Protein AF-A0A947T3H4-F1 (afdb_monomer_lite)

Foldseek 3Di:
DDDLLVLLVCVVVVNDDPVSVVVNVVVCVVDPVSVVSSVVVVVVVVVVVPDDDDDDPPPPDDD

Structure (mmCIF, N/CA/C/O backbone):
data_AF-A0A947T3H4-F1
#
_entry.id   AF-A0A947T3H4-F1
#
loop_
_atom_site.group_PDB
_atom_site.id
_atom_site.type_symbol
_atom_site.label_atom_id
_atom_site.label_alt_id
_atom_site.label_comp_id
_atom_site.label_asym_id
_atom_site.label_entity_id
_atom_site.label_seq_id
_atom_site.pdbx_PDB_ins_code
_atom_site.Cartn_x
_atom_site.Cartn_y
_atom_site.Cartn_z
_atom_site.occupancy
_atom_site.B_iso_or_equiv
_atom_site.auth_seq_id
_atom_site.auth_comp_id
_atom_site.auth_asym_id
_atom_site.auth_atom_id
_atom_site.pdbx_PDB_model_num
ATOM 1 N N . MET A 1 1 ? 17.770 -7.273 -0.609 1.00 41.44 1 MET A N 1
ATOM 2 C CA . MET A 1 1 ? 16.832 -8.173 -1.311 1.00 41.44 1 MET A CA 1
ATOM 3 C C . MET A 1 1 ? 15.453 -7.667 -0.969 1.00 41.44 1 MET A C 1
ATOM 5 O O . MET A 1 1 ? 15.025 -7.876 0.154 1.00 41.44 1 MET A O 1
ATOM 9 N N . ASN A 1 2 ? 14.863 -6.8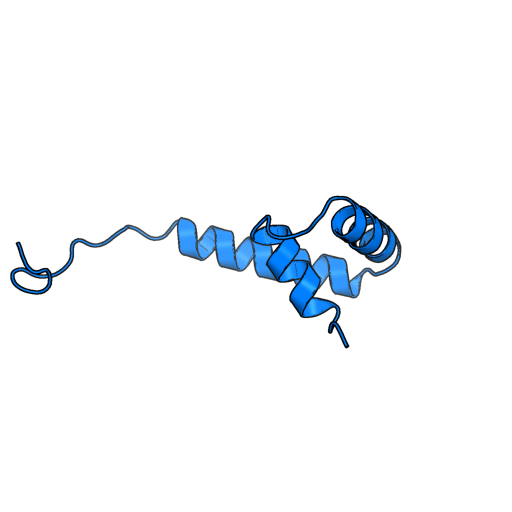83 -1.867 1.00 49.16 2 ASN A N 1
ATOM 10 C CA . ASN A 1 2 ? 13.569 -6.254 -1.633 1.00 49.16 2 ASN A CA 1
ATOM 11 C C . ASN A 1 2 ? 12.508 -7.353 -1.705 1.00 49.16 2 ASN A C 1
ATOM 13 O O . ASN A 1 2 ? 12.361 -7.983 -2.756 1.00 49.16 2 ASN A O 1
ATOM 17 N N . HIS A 1 3 ? 11.846 -7.653 -0.589 1.00 56.47 3 HIS A N 1
ATOM 18 C CA . HIS A 1 3 ? 10.678 -8.519 -0.636 1.00 56.47 3 HIS A CA 1
ATOM 19 C C . HIS A 1 3 ? 9.580 -7.750 -1.392 1.00 56.47 3 HIS A C 1
ATOM 21 O O . HIS A 1 3 ? 9.397 -6.563 -1.127 1.00 56.47 3 HIS A O 1
ATOM 27 N N . PRO A 1 4 ? 8.845 -8.372 -2.330 1.00 61.28 4 PRO A N 1
ATOM 28 C CA . PRO A 1 4 ? 7.824 -7.673 -3.115 1.00 61.28 4 PRO A CA 1
ATOM 29 C C . PRO A 1 4 ? 6.758 -6.967 -2.256 1.00 61.28 4 PRO A C 1
ATOM 31 O O . PRO A 1 4 ? 6.243 -5.942 -2.684 1.00 61.28 4 PRO A O 1
ATOM 34 N N . GLY A 1 5 ? 6.492 -7.443 -1.032 1.00 62.38 5 GLY A N 1
ATOM 35 C CA . GLY A 1 5 ? 5.572 -6.792 -0.089 1.00 62.38 5 GLY A CA 1
ATOM 36 C C . GLY A 1 5 ? 6.025 -5.405 0.394 1.00 62.38 5 GLY A C 1
ATOM 37 O O . GLY A 1 5 ? 5.197 -4.502 0.506 1.00 62.38 5 GLY A O 1
ATOM 38 N N . ASP A 1 6 ? 7.330 -5.184 0.595 1.00 72.12 6 ASP A N 1
ATOM 39 C CA . ASP A 1 6 ? 7.852 -3.893 1.079 1.00 72.12 6 ASP A CA 1
ATOM 40 C C . ASP A 1 6 ? 7.641 -2.781 0.035 1.00 72.12 6 ASP A C 1
ATOM 42 O O . ASP A 1 6 ? 7.301 -1.646 0.373 1.00 72.12 6 ASP A O 1
ATOM 46 N N . LEU A 1 7 ? 7.749 -3.127 -1.254 1.00 82.94 7 LEU A N 1
ATOM 47 C CA . LEU A 1 7 ? 7.485 -2.210 -2.365 1.00 82.94 7 LEU A CA 1
ATOM 48 C C . LEU A 1 7 ? 6.004 -1.841 -2.499 1.00 82.94 7 LEU A C 1
ATOM 50 O O . LEU A 1 7 ? 5.696 -0.712 -2.873 1.00 82.94 7 LEU A O 1
ATOM 54 N N . LEU A 1 8 ? 5.080 -2.757 -2.190 1.00 87.56 8 LEU A N 1
ATOM 55 C CA . LEU A 1 8 ? 3.643 -2.460 -2.227 1.00 87.56 8 LEU A CA 1
ATOM 56 C C . LEU A 1 8 ? 3.249 -1.467 -1.128 1.00 87.56 8 LEU A C 1
ATOM 58 O O . LEU A 1 8 ? 2.465 -0.554 -1.386 1.00 87.56 8 LEU A O 1
ATOM 62 N N . SER A 1 9 ? 3.817 -1.600 0.076 1.00 87.19 9 SER A N 1
ATOM 63 C CA . SER A 1 9 ? 3.601 -0.614 1.142 1.00 87.19 9 SER A CA 1
ATOM 64 C C . SER A 1 9 ? 4.207 0.738 0.772 1.00 87.19 9 SER A C 1
ATOM 66 O O . SER A 1 9 ? 3.502 1.745 0.805 1.00 87.19 9 SER A O 1
ATOM 68 N N . ALA A 1 10 ? 5.466 0.758 0.323 1.00 90.81 10 ALA A N 1
ATOM 69 C CA . ALA A 1 10 ? 6.139 1.986 -0.099 1.00 90.81 10 ALA A CA 1
ATOM 70 C C . ALA A 1 10 ? 5.406 2.690 -1.260 1.00 90.81 10 ALA A C 1
ATOM 72 O O . ALA A 1 10 ? 5.349 3.921 -1.304 1.00 90.81 10 ALA A O 1
ATOM 73 N N . LEU A 1 11 ? 4.770 1.932 -2.167 1.00 92.44 11 LEU A N 1
ATOM 74 C CA . LEU A 1 11 ? 3.890 2.485 -3.202 1.00 92.44 11 LEU A CA 1
ATOM 75 C C . LEU A 1 11 ? 2.685 3.221 -2.587 1.00 92.44 11 LEU A C 1
ATOM 77 O O . LEU A 1 11 ? 2.372 4.334 -3.004 1.00 92.44 11 LEU A O 1
ATOM 81 N N . LEU A 1 12 ? 2.015 2.630 -1.590 1.00 92.25 12 LEU A N 1
ATOM 82 C CA . LEU A 1 12 ? 0.865 3.237 -0.894 1.00 92.25 12 LEU A CA 1
ATOM 83 C C . LEU A 1 12 ? 1.244 4.420 0.012 1.00 92.25 12 LEU A C 1
ATOM 85 O O . LEU A 1 12 ? 0.385 5.252 0.351 1.00 92.25 12 LEU A O 1
ATOM 89 N N . ASP A 1 13 ? 2.500 4.476 0.440 1.00 92.25 13 ASP A N 1
ATOM 90 C CA . ASP A 1 13 ? 3.074 5.573 1.215 1.00 92.25 13 ASP A CA 1
ATOM 91 C C . ASP A 1 13 ? 3.651 6.693 0.336 1.00 92.25 13 ASP A C 1
ATOM 93 O O . ASP A 1 13 ? 3.839 7.807 0.822 1.00 92.25 13 ASP A O 1
ATOM 97 N N . GLY A 1 14 ? 3.798 6.461 -0.974 1.00 93.50 14 GLY A N 1
ATOM 98 C CA . GLY A 1 14 ? 4.318 7.450 -1.923 1.00 93.50 14 GLY A CA 1
ATOM 99 C C . GLY A 1 14 ? 5.834 7.631 -1.834 1.00 93.50 14 GLY A C 1
ATOM 100 O O . GLY A 1 14 ? 6.345 8.692 -2.185 1.00 93.50 14 GLY A O 1
ATOM 101 N N . GLU A 1 15 ? 6.542 6.611 -1.351 1.00 95.38 15 GLU A N 1
ATOM 102 C CA . GLU A 1 15 ? 7.986 6.641 -1.084 1.00 95.38 15 GLU A CA 1
ATOM 103 C C . GLU A 1 15 ? 8.825 6.065 -2.234 1.00 95.38 15 GLU A C 1
ATOM 105 O O . GLU A 1 15 ? 10.052 6.101 -2.182 1.00 95.38 15 GLU A O 1
ATOM 110 N N . LEU A 1 16 ? 8.177 5.546 -3.282 1.00 93.62 16 LEU A N 1
ATOM 111 C CA . LEU A 1 16 ? 8.860 4.984 -4.444 1.00 93.62 16 LEU A CA 1
ATOM 112 C C . LEU A 1 16 ? 9.346 6.055 -5.421 1.00 93.62 16 LEU A C 1
ATOM 114 O O . LEU A 1 16 ? 8.661 7.038 -5.719 1.00 93.62 16 LEU A O 1
ATOM 118 N N . THR A 1 17 ? 10.509 5.799 -6.006 1.00 93.62 17 THR A N 1
ATOM 119 C CA . THR A 1 17 ? 11.012 6.524 -7.174 1.00 93.62 17 THR A CA 1
ATOM 120 C C . THR A 1 17 ? 10.202 6.185 -8.437 1.00 93.62 17 THR A C 1
ATOM 122 O O . THR A 1 17 ? 9.557 5.135 -8.505 1.00 93.62 17 THR A O 1
ATOM 125 N N . PRO A 1 18 ? 10.246 7.020 -9.496 1.00 93.81 18 PRO A N 1
ATOM 126 C CA . PRO A 1 18 ? 9.556 6.725 -10.757 1.00 93.81 18 PRO A CA 1
ATOM 127 C C . PRO A 1 18 ? 9.957 5.383 -11.390 1.00 93.81 18 PRO A C 1
ATOM 129 O O . PRO A 1 18 ? 9.128 4.707 -11.997 1.00 93.81 18 PRO A O 1
ATOM 132 N N . GLU A 1 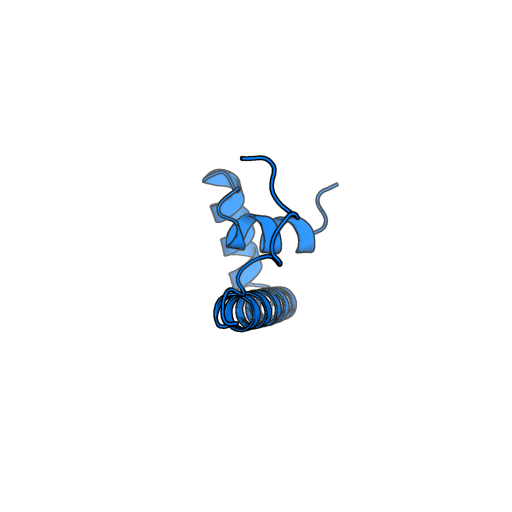19 ? 11.221 4.992 -11.232 1.00 92.25 19 GLU A N 1
ATOM 133 C CA . GLU A 1 19 ? 11.771 3.727 -11.728 1.00 92.25 19 GLU A CA 1
ATOM 134 C C . GLU A 1 19 ? 11.162 2.530 -10.984 1.00 92.25 19 GLU A C 1
ATOM 136 O O . GLU A 1 19 ? 10.724 1.560 -11.605 1.00 92.25 19 GLU A O 1
ATOM 141 N N . GLU A 1 20 ? 11.050 2.626 -9.658 1.00 92.06 20 GLU A N 1
ATOM 142 C CA . GLU A 1 20 ? 10.416 1.602 -8.824 1.00 92.06 20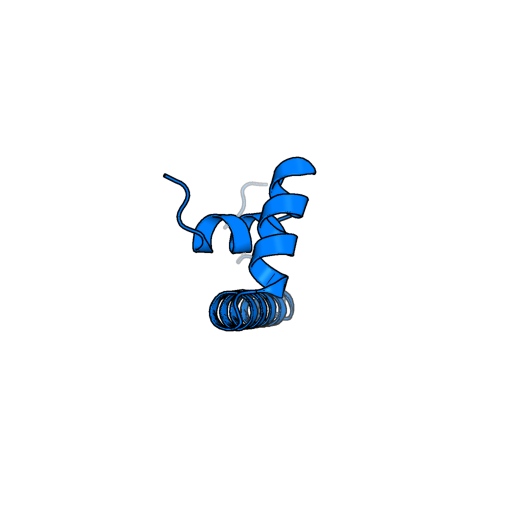 GLU A CA 1
ATOM 143 C C . GLU A 1 20 ? 8.910 1.501 -9.081 1.00 92.06 20 GLU A C 1
ATOM 145 O O . GLU A 1 20 ? 8.380 0.393 -9.150 1.00 92.06 20 GLU A O 1
ATOM 150 N N . ILE A 1 21 ? 8.224 2.630 -9.295 1.00 93.50 21 ILE A N 1
ATOM 151 C CA . ILE A 1 21 ? 6.803 2.638 -9.676 1.00 93.50 21 ILE A CA 1
ATOM 152 C C . ILE A 1 21 ? 6.598 1.861 -10.980 1.00 93.50 21 ILE A C 1
ATOM 154 O O . ILE A 1 21 ? 5.664 1.062 -11.071 1.00 93.50 21 ILE A O 1
ATOM 158 N N . GLY A 1 22 ? 7.471 2.058 -11.973 1.00 93.00 22 GLY A N 1
ATOM 159 C CA . GLY A 1 22 ? 7.430 1.313 -13.232 1.00 93.00 22 GLY A CA 1
ATOM 160 C C . GLY A 1 22 ? 7.570 -0.196 -13.022 1.00 93.00 22 GLY A C 1
ATOM 161 O O . GLY A 1 22 ? 6.723 -0.961 -13.482 1.00 93.00 22 GLY A O 1
ATOM 162 N N . ALA A 1 23 ? 8.584 -0.618 -12.262 1.00 90.94 23 ALA A N 1
ATOM 163 C CA . ALA A 1 23 ? 8.837 -2.032 -11.979 1.00 90.94 23 ALA A CA 1
ATOM 164 C C . ALA A 1 23 ? 7.690 -2.700 -11.197 1.00 90.94 23 ALA A C 1
ATOM 166 O O . ALA A 1 23 ? 7.292 -3.827 -11.501 1.00 90.94 23 ALA A O 1
ATOM 167 N N . VAL A 1 24 ? 7.128 -2.006 -10.203 1.00 91.81 24 VAL A N 1
ATOM 168 C CA . VAL A 1 24 ? 5.978 -2.506 -9.437 1.00 91.81 24 VAL A CA 1
ATOM 169 C C . VAL A 1 24 ? 4.732 -2.583 -10.316 1.00 91.81 24 VAL A C 1
ATOM 171 O O . VAL A 1 24 ? 4.007 -3.571 -10.237 1.00 91.81 24 VAL A O 1
ATOM 174 N N . SER A 1 25 ? 4.496 -1.598 -11.184 1.00 92.19 25 SER A N 1
ATOM 175 C CA . SER A 1 25 ? 3.341 -1.599 -12.093 1.00 92.19 25 SER A CA 1
ATOM 176 C C . SER A 1 25 ? 3.386 -2.778 -13.069 1.00 92.19 25 SER A C 1
ATOM 178 O O . SER A 1 25 ? 2.403 -3.505 -13.185 1.00 92.19 25 SER A O 1
ATOM 180 N N . GLU A 1 26 ? 4.540 -3.043 -13.689 1.00 93.00 26 GLU A N 1
ATOM 181 C CA . GLU A 1 26 ? 4.724 -4.202 -14.577 1.00 93.00 26 GLU A CA 1
ATOM 182 C C . GLU A 1 26 ? 4.471 -5.531 -13.841 1.00 93.00 26 GLU A C 1
ATOM 184 O O . GLU A 1 26 ? 3.801 -6.433 -14.351 1.00 93.00 26 GLU A O 1
ATOM 189 N N . HIS A 1 27 ? 4.936 -5.643 -12.594 1.00 91.19 27 HIS A N 1
ATOM 190 C CA . HIS A 1 27 ? 4.655 -6.814 -11.767 1.00 91.19 27 HIS A CA 1
ATOM 191 C C . HIS A 1 27 ? 3.161 -6.957 -11.444 1.00 91.19 27 HIS A C 1
ATOM 193 O O . HIS A 1 27 ? 2.606 -8.061 -11.505 1.00 91.19 27 HIS A O 1
ATOM 199 N N . LEU A 1 28 ? 2.501 -5.847 -11.104 1.00 92.38 28 LEU A N 1
ATOM 200 C CA . LEU A 1 28 ? 1.077 -5.815 -10.792 1.00 92.38 28 LEU A CA 1
ATOM 201 C C . LEU A 1 28 ? 0.213 -6.175 -11.995 1.00 92.38 28 LEU A C 1
ATOM 203 O O . LEU A 1 28 ? -0.867 -6.707 -11.773 1.00 92.38 28 LEU A O 1
ATOM 207 N N . ASP A 1 29 ? 0.664 -5.987 -13.232 1.00 94.75 29 ASP A N 1
ATOM 208 C CA . ASP A 1 29 ? -0.065 -6.459 -14.416 1.00 94.75 29 ASP A CA 1
ATOM 209 C C . ASP A 1 29 ? -0.067 -7.995 -14.509 1.00 94.75 29 ASP A C 1
ATOM 211 O O . ASP A 1 29 ? -1.079 -8.618 -14.854 1.00 94.75 29 ASP A O 1
ATOM 215 N N . MET A 1 30 ? 1.026 -8.641 -14.101 1.00 92.56 30 MET A N 1
ATOM 216 C CA . MET A 1 30 ? 1.220 -10.087 -14.261 1.00 92.56 30 MET A CA 1
ATOM 217 C C . MET A 1 30 ? 0.855 -10.919 -13.020 1.00 92.56 30 MET A C 1
ATOM 219 O O . MET A 1 30 ? 0.573 -12.112 -13.148 1.00 92.56 30 MET A O 1
ATOM 223 N N . CYS A 1 31 ? 0.824 -10.325 -11.823 1.00 94.31 31 CYS A N 1
ATOM 224 C CA . CYS A 1 31 ? 0.669 -11.056 -10.562 1.00 94.31 31 CYS A CA 1
ATOM 225 C C . CYS A 1 31 ? -0.646 -10.734 -9.833 1.00 94.31 31 CYS A C 1
ATOM 227 O O . CYS A 1 31 ? -0.777 -9.726 -9.137 1.00 94.31 31 CYS A O 1
ATOM 229 N N . ALA A 1 32 ? -1.621 -11.646 -9.917 1.00 92.81 32 ALA A N 1
ATOM 230 C CA . ALA A 1 32 ? -2.900 -11.507 -9.212 1.00 92.81 32 ALA A CA 1
ATOM 231 C C . ALA A 1 32 ? -2.764 -11.507 -7.680 1.00 92.81 32 ALA A C 1
ATOM 233 O O . ALA A 1 32 ? -3.527 -10.821 -7.005 1.00 92.81 32 ALA A O 1
ATOM 234 N N . ALA A 1 33 ? -1.795 -12.248 -7.134 1.00 91.25 33 ALA A N 1
ATOM 235 C CA . ALA A 1 33 ? -1.566 -12.311 -5.692 1.00 91.25 33 ALA A CA 1
ATOM 236 C C . ALA A 1 33 ? -1.098 -10.957 -5.134 1.00 91.25 33 ALA A C 1
ATOM 238 O O . ALA A 1 33 ? -1.648 -10.484 -4.146 1.00 91.25 33 ALA A O 1
ATOM 239 N N . CYS A 1 34 ? -0.158 -10.293 -5.814 1.00 92.50 34 CYS A N 1
ATOM 240 C CA . CYS A 1 34 ? 0.328 -8.978 -5.395 1.00 92.50 34 CYS A CA 1
ATOM 241 C C . CYS A 1 34 ? -0.723 -7.876 -5.572 1.00 92.50 34 CYS A C 1
ATOM 243 O O . CYS A 1 34 ? -0.783 -6.968 -4.748 1.00 92.50 34 CYS A O 1
ATOM 245 N N . ARG A 1 35 ? -1.608 -7.975 -6.577 1.00 93.56 35 ARG A N 1
ATOM 246 C CA . ARG A 1 35 ? -2.783 -7.088 -6.661 1.00 93.56 35 ARG A CA 1
ATOM 247 C C . ARG A 1 35 ? -3.707 -7.257 -5.456 1.00 93.56 35 ARG A C 1
ATOM 249 O O . ARG A 1 35 ? -4.083 -6.265 -4.843 1.00 93.56 35 ARG A O 1
ATOM 256 N N . ALA A 1 36 ? -4.023 -8.499 -5.088 1.00 94.50 36 ALA A N 1
ATOM 257 C CA . ALA A 1 36 ? -4.873 -8.779 -3.932 1.00 94.50 36 ALA A CA 1
ATOM 258 C C . ALA A 1 36 ? -4.245 -8.286 -2.614 1.00 94.50 36 ALA A C 1
ATOM 260 O O . ALA A 1 36 ? -4.943 -7.749 -1.757 1.00 94.50 36 ALA A O 1
ATOM 261 N N . GLU A 1 37 ? -2.927 -8.424 -2.459 1.00 92.75 37 GLU A N 1
ATOM 262 C CA . GLU A 1 37 ? -2.189 -7.908 -1.301 1.00 92.75 37 GLU A CA 1
ATOM 263 C C . GLU A 1 37 ? -2.205 -6.373 -1.238 1.00 92.75 37 GLU A C 1
ATOM 265 O O . GLU A 1 37 ? -2.479 -5.797 -0.179 1.00 92.75 37 GLU A O 1
ATOM 270 N N . LEU A 1 38 ? -1.982 -5.701 -2.373 1.00 93.88 38 LEU A N 1
ATOM 271 C CA . LEU A 1 38 ? -2.063 -4.244 -2.478 1.00 93.88 38 LEU A CA 1
ATOM 272 C C . LEU A 1 38 ? -3.466 -3.735 -2.123 1.00 93.88 38 LEU A C 1
ATOM 274 O O . LEU A 1 38 ? -3.599 -2.802 -1.330 1.00 93.88 38 LEU A O 1
ATOM 278 N N . GLU A 1 39 ? -4.512 -4.366 -2.661 1.00 95.31 39 GLU A N 1
ATOM 279 C CA . GLU A 1 39 ? -5.910 -4.034 -2.364 1.00 95.31 39 GLU A CA 1
ATOM 280 C C . GLU A 1 39 ? -6.243 -4.231 -0.881 1.00 95.31 39 GLU A C 1
ATOM 282 O O . GLU A 1 39 ? -6.823 -3.339 -0.256 1.00 95.31 39 GLU A O 1
ATOM 287 N N . ALA A 1 40 ? -5.838 -5.359 -0.288 1.00 94.50 40 ALA A N 1
ATOM 288 C CA . ALA A 1 40 ? -6.060 -5.635 1.130 1.00 94.50 40 ALA A CA 1
ATOM 289 C C . ALA A 1 40 ? -5.372 -4.592 2.025 1.00 94.50 40 ALA A C 1
ATOM 291 O O . ALA A 1 40 ? -5.971 -4.082 2.978 1.00 94.50 40 ALA A O 1
ATOM 292 N N . THR A 1 41 ? -4.138 -4.220 1.683 1.00 93.19 41 THR A N 1
ATOM 293 C CA . THR A 1 41 ? -3.357 -3.219 2.421 1.00 93.19 41 THR A CA 1
ATOM 294 C C . THR A 1 41 ? -3.969 -1.823 2.282 1.00 93.19 41 THR A C 1
ATOM 296 O O . THR A 1 41 ? -4.145 -1.110 3.276 1.00 93.19 41 THR A O 1
ATOM 299 N N . ALA A 1 42 ? -4.383 -1.440 1.072 1.00 94.56 42 ALA A N 1
ATOM 300 C CA . ALA A 1 42 ? -5.063 -0.173 0.811 1.00 94.56 42 ALA A CA 1
ATOM 301 C C . ALA A 1 42 ? -6.409 -0.072 1.552 1.00 94.56 42 ALA A C 1
ATOM 303 O O . ALA A 1 42 ? -6.736 0.984 2.110 1.00 94.56 42 ALA A O 1
ATOM 304 N N . ALA A 1 43 ? -7.173 -1.166 1.613 1.00 95.75 43 ALA A N 1
ATOM 305 C CA . ALA A 1 43 ? -8.434 -1.233 2.347 1.00 95.75 43 ALA A CA 1
ATOM 306 C C . ALA A 1 43 ? -8.222 -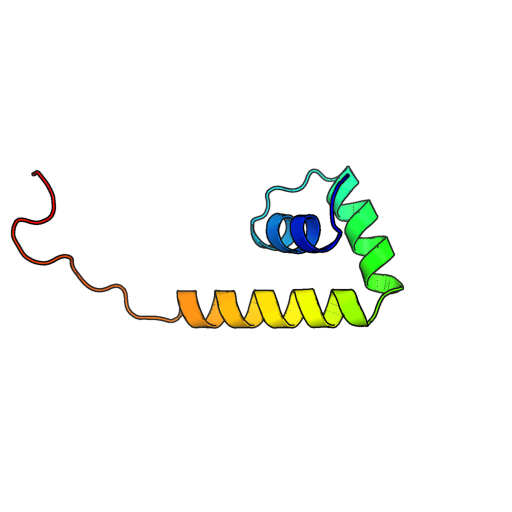1.055 3.857 1.00 95.75 43 ALA A C 1
ATOM 308 O O . ALA A 1 43 ? -8.890 -0.222 4.476 1.00 95.75 43 ALA A O 1
ATOM 309 N N . ALA A 1 44 ? -7.252 -1.762 4.445 1.00 94.00 44 ALA A N 1
ATOM 310 C C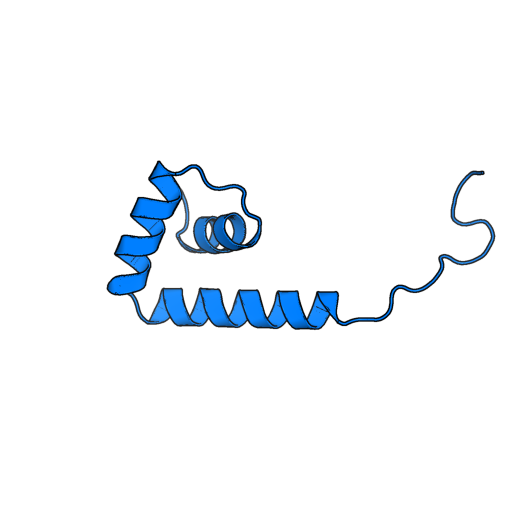A . ALA A 1 44 ? -6.902 -1.614 5.858 1.00 94.00 44 ALA A CA 1
ATOM 311 C C . ALA A 1 44 ? -6.483 -0.172 6.193 1.00 94.00 44 ALA A C 1
ATOM 313 O O . ALA A 1 44 ? -6.975 0.423 7.154 1.00 94.00 44 ALA A O 1
ATOM 314 N N . ARG A 1 45 ? -5.635 0.434 5.357 1.00 93.56 45 ARG A N 1
ATOM 315 C CA . ARG A 1 45 ? -5.190 1.827 5.510 1.00 93.56 45 ARG A CA 1
ATOM 316 C C . ARG A 1 45 ? -6.348 2.821 5.417 1.00 93.56 45 ARG A C 1
ATOM 318 O O . ARG A 1 45 ? -6.406 3.770 6.196 1.00 93.56 45 ARG A O 1
ATOM 325 N N . THR A 1 46 ? -7.287 2.593 4.503 1.00 94.50 46 THR A N 1
ATOM 326 C CA . THR A 1 46 ? -8.503 3.409 4.374 1.00 94.50 46 THR A CA 1
ATOM 327 C C . THR A 1 46 ? -9.377 3.300 5.623 1.00 94.50 46 THR A C 1
ATOM 329 O O . THR A 1 46 ? -9.811 4.321 6.155 1.00 94.50 46 THR A O 1
ATOM 332 N N . ALA A 1 47 ? -9.576 2.085 6.141 1.00 95.56 47 ALA A N 1
ATOM 333 C CA . ALA A 1 47 ? -10.336 1.859 7.367 1.00 95.56 47 ALA A CA 1
ATOM 334 C C . ALA A 1 47 ? -9.707 2.582 8.568 1.00 95.56 47 ALA A C 1
ATOM 336 O O . ALA A 1 47 ? -10.406 3.299 9.281 1.00 95.56 47 ALA A O 1
ATOM 337 N N . LEU A 1 48 ? -8.386 2.483 8.749 1.00 94.31 48 LEU A N 1
ATOM 338 C CA . LEU A 1 48 ? -7.675 3.186 9.823 1.00 94.31 48 LEU A CA 1
ATOM 339 C C . LEU A 1 48 ? -7.821 4.709 9.722 1.00 94.31 48 LEU A C 1
ATOM 341 O O . LEU A 1 48 ? -8.058 5.369 10.728 1.00 94.31 48 LEU A O 1
ATOM 345 N N . ARG A 1 49 ? -7.735 5.273 8.513 1.00 91.50 49 ARG A N 1
ATOM 346 C CA . ARG A 1 49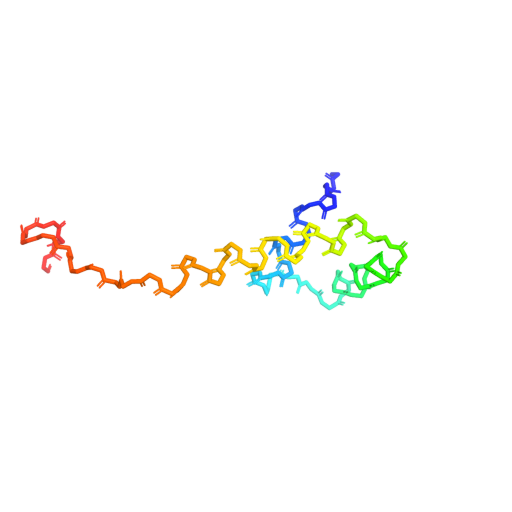 ? -7.899 6.720 8.284 1.00 91.50 49 ARG A CA 1
ATOM 347 C C . ARG A 1 49 ? -9.325 7.221 8.492 1.00 91.50 49 ARG A C 1
ATOM 349 O O . ARG A 1 49 ? -9.517 8.415 8.680 1.00 91.50 49 ARG A O 1
ATOM 356 N N . SER A 1 50 ? -10.312 6.329 8.432 1.00 93.69 50 SER A N 1
ATOM 357 C CA . SER A 1 50 ? -11.712 6.670 8.698 1.00 93.69 50 SER A CA 1
ATOM 358 C C . SER A 1 50 ? -12.038 6.766 10.191 1.00 93.69 50 SER A C 1
ATOM 360 O O . SER A 1 50 ? -13.115 7.243 10.551 1.00 93.69 50 SER A O 1
ATOM 362 N N . LEU A 1 51 ? -11.129 6.313 11.062 1.00 94.81 51 LEU A N 1
ATOM 363 C CA . LEU A 1 51 ? -11.328 6.376 12.502 1.00 94.81 51 LEU A CA 1
ATOM 364 C C . LEU A 1 51 ? -11.347 7.833 12.986 1.00 94.81 51 LEU A C 1
ATOM 366 O O . LEU A 1 51 ? -10.578 8.661 12.490 1.00 94.81 51 LEU A O 1
ATOM 370 N N . PRO A 1 52 ? -12.198 8.159 13.975 1.00 92.56 52 PRO A N 1
ATOM 371 C CA . PRO A 1 52 ? -12.187 9.478 14.582 1.00 92.56 52 PRO A CA 1
ATOM 372 C C . PRO A 1 52 ? -10.844 9.723 15.273 1.00 92.56 52 PRO A C 1
ATOM 374 O O . PRO A 1 52 ? -10.335 8.868 16.000 1.00 92.56 52 PRO A O 1
ATOM 377 N N . VAL A 1 53 ? -10.292 10.918 15.075 1.00 88.56 53 VAL A N 1
ATOM 378 C CA . VAL A 1 53 ? -9.153 11.388 15.864 1.00 88.56 53 VAL A CA 1
ATOM 379 C C . VAL A 1 53 ? -9.670 11.724 17.258 1.00 88.56 53 VAL A C 1
ATOM 381 O O . VAL A 1 53 ? -10.599 12.517 17.402 1.00 88.56 53 VAL A O 1
ATOM 384 N N . LEU A 1 54 ? -9.098 11.086 18.277 1.00 89.56 54 LEU A N 1
ATOM 385 C CA . LEU A 1 54 ? -9.420 11.363 19.671 1.00 89.56 54 LEU A CA 1
ATOM 386 C C . LEU A 1 54 ? -8.446 12.398 20.222 1.00 89.56 54 LEU A C 1
ATOM 388 O O . LEU A 1 54 ? -7.239 12.299 19.989 1.00 89.56 54 LEU A O 1
ATOM 392 N N . ASP A 1 55 ? -8.971 13.350 20.987 1.00 88.44 55 ASP A N 1
ATOM 393 C CA . ASP A 1 55 ? -8.124 14.275 21.725 1.00 88.44 55 ASP A CA 1
ATOM 394 C C . ASP A 1 55 ? -7.309 13.515 22.783 1.00 88.44 55 ASP A C 1
ATOM 396 O O . ASP A 1 55 ? -7.843 12.639 23.479 1.00 88.44 55 ASP A O 1
ATOM 400 N N . PRO A 1 56 ? -6.012 13.834 22.934 1.00 86.88 56 PRO A N 1
ATOM 401 C CA . PRO A 1 56 ? -5.213 13.275 24.009 1.00 86.88 56 PRO A CA 1
ATOM 402 C C . PRO A 1 56 ? -5.765 13.734 25.371 1.00 86.88 56 PRO A C 1
ATOM 404 O O . PRO A 1 56 ? -6.244 14.865 25.497 1.00 86.88 56 PRO A O 1
ATOM 407 N N . PRO A 1 57 ? -5.689 12.895 26.421 1.00 87.25 57 PRO A N 1
ATOM 408 C CA . PRO A 1 57 ? -6.155 13.282 27.745 1.00 87.25 57 PRO A CA 1
ATOM 409 C C . PRO A 1 57 ? -5.374 14.499 28.284 1.00 87.25 57 PRO A C 1
ATOM 411 O O . PRO A 1 57 ? -4.190 14.667 27.963 1.00 87.25 57 PRO A O 1
ATOM 414 N N . PRO A 1 58 ? -5.999 15.336 29.136 1.00 89.19 58 PRO A N 1
ATOM 415 C CA . PRO A 1 58 ? -5.332 16.491 29.732 1.00 89.19 58 PRO A CA 1
ATOM 416 C C . PRO A 1 58 ? -4.022 16.098 30.435 1.00 89.19 58 PRO A C 1
ATOM 418 O O . PRO A 1 58 ? -3.999 15.157 31.226 1.00 89.19 58 PRO A O 1
ATOM 421 N N . GLY A 1 59 ? -2.936 16.830 30.159 1.00 87.94 59 GLY A N 1
ATOM 422 C CA . GLY A 1 59 ? -1.611 16.600 30.754 1.00 87.94 59 GLY A CA 1
ATOM 423 C C . GLY A 1 59 ? -0.708 15.599 30.018 1.00 87.94 59 GLY A C 1
ATOM 424 O O . GLY A 1 59 ? 0.417 15.386 30.461 1.00 87.94 59 GLY A O 1
ATOM 425 N N . LEU A 1 60 ? -1.160 15.003 28.905 1.00 88.00 60 LEU A N 1
ATOM 426 C CA . LEU A 1 60 ? -0.342 14.090 28.092 1.00 88.00 60 LEU A CA 1
ATOM 427 C C . LEU A 1 60 ? 0.704 14.822 27.229 1.00 88.00 60 LEU A C 1
ATOM 429 O O . LEU A 1 60 ? 1.801 14.308 27.024 1.00 88.00 60 LEU A O 1
ATOM 433 N N . LEU A 1 61 ? 0.361 15.999 26.699 1.00 83.94 61 LEU A N 1
ATOM 434 C CA . LEU A 1 61 ? 1.253 16.793 25.853 1.00 83.94 61 LEU A CA 1
ATOM 435 C C . LEU A 1 61 ? 1.889 17.928 26.670 1.00 83.94 61 LEU A C 1
ATOM 437 O O . LEU A 1 61 ? 1.157 18.627 27.378 1.00 83.94 61 LEU A O 1
ATOM 441 N N . PRO A 1 62 ? 3.220 18.133 26.589 1.00 76.88 62 PRO A N 1
ATOM 442 C CA . PRO A 1 62 ? 3.837 19.339 27.124 1.00 76.88 62 PRO A CA 1
ATOM 443 C C . PRO A 1 62 ? 3.317 20.554 26.343 1.00 76.88 62 PRO A C 1
ATOM 445 O O . PRO A 1 62 ? 3.185 20.491 25.119 1.00 76.88 62 PRO A O 1
ATOM 448 N N . GLY A 1 63 ? 2.963 21.612 27.078 1.00 71.00 63 GLY A N 1
ATOM 449 C CA . GLY A 1 63 ? 2.517 22.888 26.512 1.00 71.00 63 GLY A CA 1
ATOM 450 C C . GLY A 1 63 ? 3.629 23.674 25.833 1.00 71.00 63 GLY A C 1
ATOM 451 O O . GLY A 1 63 ? 4.817 23.369 26.087 1.00 71.00 63 GLY A O 1
#

Radius of gyration: 16.7 Å; chains: 1; bounding box: 29×35×45 Å

Sequence (63 aa):
MNHPGDLLSALLDGELTPEEIGAVSEHLDMCAACRAELEATAAARTALRSLPVLDPPPGLLPG

pLDDT: mean 88.08, std 11.28, range [41.44, 95.75]

Secondary structure (DSSP, 8-state):
---HHHHHHHHHHT---HHHHHHHHHHHHH-HHHHHHHHHHHHHHHHHHTSPPPPPPTTSS--